Protein AF-A0A821J9Q5-F1 (afdb_monomer)

Sequence (117 aa):
MEYYYDKLQLCTQADPNMSSAMVIHYLTKGLSDLLLPHVIRRHPGTPNDFLNIAQDEERILFTLNGLSYASTNEPGHYLNEDIQMGRLVNVVKHPINVHDRSFNQQHHQTLPPPLMN

Foldseek 3Di:
DVVLVVLVVVQCVVPVPDDQVVSLVVSLVVADPVQNVQLVVVPQPGSVSSVVSSVVSVVVVVVVVVVVVVPDPDPDDPDDDDDDDDDDDDDDDDDDDDDDDDDDDDDDDDDDDDDDD

Nearest PDB structures (foldseek):
  6tn7-assembly1_B  TM=7.261E-01  e=7.774E-01  Homo sapiens
  4x3x-assembly1_A  TM=7.542E-01  e=1.147E+00  Rattus norvegicus
  7r23-assembly1_A  TM=7.575E-01  e=3.684E+00  Homo sapiens
  1m8l-assembly1_A  TM=4.279E-01  e=6.188E+00  unclassified

Structure (mmCIF, N/CA/C/O backbone):
data_AF-A0A821J9Q5-F1
#
_entry.id   AF-A0A821J9Q5-F1
#
loop_
_atom_site.group_PDB
_atom_site.id
_atom_site.type_symbol
_atom_site.label_atom_id
_atom_site.label_alt_id
_atom_site.label_comp_id
_atom_site.label_asym_id
_atom_site.label_entity_id
_atom_site.label_seq_id
_atom_site.pdbx_PDB_ins_code
_atom_site.Cartn_x
_atom_site.Cartn_y
_atom_site.Cartn_z
_atom_site.occupancy
_atom_site.B_iso_or_equiv
_atom_site.auth_seq_id
_atom_site.auth_comp_id
_atom_site.auth_asym_id
_atom_site.auth_atom_id
_atom_site.pdbx_PDB_model_num
ATOM 1 N N . MET A 1 1 ? 2.772 -4.698 11.733 1.00 66.56 1 MET A N 1
ATOM 2 C CA . MET A 1 1 ? 3.722 -4.128 10.750 1.00 66.56 1 MET A CA 1
ATOM 3 C C . MET A 1 1 ? 4.797 -5.098 10.284 1.00 66.56 1 MET A C 1
ATOM 5 O O . MET A 1 1 ? 5.009 -5.138 9.081 1.00 66.56 1 MET A O 1
ATOM 9 N N . GLU A 1 2 ? 5.417 -5.903 11.159 1.00 79.00 2 GLU A N 1
ATOM 10 C CA . GLU A 1 2 ? 6.409 -6.932 10.757 1.00 79.00 2 GLU A CA 1
ATOM 11 C C . GLU A 1 2 ? 5.964 -7.779 9.559 1.00 79.00 2 GLU A C 1
ATOM 13 O O . GLU A 1 2 ? 6.692 -7.878 8.579 1.00 79.00 2 GLU A O 1
ATOM 18 N N . TYR A 1 3 ? 4.712 -8.251 9.570 1.00 81.31 3 TYR A N 1
ATOM 19 C CA . TYR A 1 3 ? 4.140 -9.048 8.481 1.00 81.31 3 TYR A CA 1
ATOM 20 C C . TYR A 1 3 ? 4.359 -8.460 7.075 1.00 81.31 3 TYR A C 1
ATOM 22 O O . TYR A 1 3 ? 4.673 -9.191 6.139 1.00 81.31 3 TYR A O 1
ATOM 30 N N . TYR A 1 4 ? 4.198 -7.146 6.894 1.00 81.56 4 TYR A N 1
ATOM 31 C CA . TYR A 1 4 ? 4.313 -6.545 5.565 1.00 81.56 4 TYR A CA 1
ATOM 32 C C . TYR A 1 4 ? 5.768 -6.366 5.118 1.00 81.56 4 TYR A C 1
ATOM 34 O O . TYR A 1 4 ? 6.049 -6.466 3.923 1.00 81.56 4 TYR A O 1
ATOM 42 N N . TYR A 1 5 ? 6.691 -6.157 6.060 1.00 85.50 5 TYR A N 1
ATOM 43 C CA . TYR A 1 5 ? 8.124 -6.134 5.769 1.00 85.50 5 TYR A CA 1
ATOM 44 C C . TYR A 1 5 ? 8.630 -7.524 5.380 1.00 85.50 5 TYR A C 1
ATOM 46 O O . TYR A 1 5 ? 9.356 -7.644 4.392 1.00 85.50 5 TYR A O 1
ATOM 54 N N . ASP A 1 6 ? 8.150 -8.575 6.048 1.00 87.56 6 ASP A N 1
ATOM 55 C CA . ASP A 1 6 ? 8.453 -9.958 5.668 1.00 87.56 6 ASP A CA 1
ATOM 56 C C . ASP A 1 6 ? 7.946 -10.266 4.254 1.00 87.56 6 ASP A C 1
ATOM 58 O O . ASP A 1 6 ? 8.650 -10.868 3.443 1.00 87.56 6 ASP A O 1
ATOM 62 N N . LYS A 1 7 ? 6.734 -9.810 3.908 1.00 86.06 7 LYS A N 1
ATOM 63 C CA . LYS A 1 7 ? 6.184 -9.980 2.554 1.00 86.06 7 LYS A CA 1
ATOM 64 C C . LYS A 1 7 ? 6.975 -9.222 1.495 1.00 86.06 7 LYS A C 1
ATOM 66 O O . LYS A 1 7 ? 7.185 -9.769 0.415 1.00 86.06 7 LYS A O 1
ATOM 71 N N . LEU A 1 8 ? 7.444 -8.014 1.795 1.00 88.75 8 LEU A N 1
ATOM 72 C CA . LEU A 1 8 ? 8.349 -7.272 0.916 1.00 88.75 8 LEU A CA 1
ATOM 73 C C . LEU A 1 8 ? 9.656 -8.025 0.692 1.00 88.75 8 LEU A C 1
ATOM 75 O O . LEU A 1 8 ? 10.078 -8.195 -0.449 1.00 88.75 8 LEU A O 1
ATOM 79 N N . GLN A 1 9 ? 10.262 -8.523 1.767 1.00 90.31 9 GLN A N 1
ATOM 80 C CA . GLN A 1 9 ? 11.497 -9.289 1.685 1.00 90.31 9 GLN A CA 1
ATOM 81 C C . GLN A 1 9 ? 11.310 -10.573 0.869 1.00 90.31 9 GLN A C 1
ATOM 83 O O . GLN A 1 9 ? 12.150 -10.883 0.026 1.00 90.31 9 GLN A O 1
ATOM 88 N N . LEU A 1 10 ? 10.192 -11.279 1.053 1.00 90.88 10 LEU A N 1
ATOM 89 C CA . LEU A 1 10 ? 9.846 -12.456 0.255 1.00 90.88 10 LEU A CA 1
ATOM 90 C C . LEU A 1 10 ? 9.655 -12.119 -1.228 1.00 90.88 10 LEU A C 1
ATOM 92 O O . LEU A 1 10 ? 10.108 -12.886 -2.073 1.00 90.88 10 LEU A O 1
ATOM 96 N N . CYS A 1 11 ? 9.035 -10.981 -1.560 1.00 89.88 11 CYS A N 1
ATOM 97 C CA . CYS A 1 11 ? 8.909 -10.541 -2.953 1.00 89.88 11 CYS A CA 1
ATOM 98 C C . CYS A 1 11 ? 10.291 -10.316 -3.581 1.00 89.88 11 CYS A C 1
ATOM 100 O O . CYS A 1 11 ? 10.555 -10.843 -4.657 1.00 89.88 11 CYS A O 1
ATOM 102 N N . THR A 1 12 ? 11.190 -9.622 -2.875 1.00 89.31 12 THR A N 1
ATOM 103 C CA . THR A 1 12 ? 12.566 -9.365 -3.332 1.00 89.31 12 THR A CA 1
ATOM 104 C C . THR A 1 12 ? 13.394 -10.646 -3.459 1.00 89.31 12 THR A C 1
ATOM 106 O O . THR A 1 12 ? 14.222 -10.759 -4.359 1.00 89.31 12 THR A O 1
ATOM 109 N N . GLN A 1 13 ? 13.192 -11.619 -2.566 1.00 92.62 13 GLN A N 1
ATOM 110 C CA . GLN A 1 13 ? 13.876 -12.916 -2.623 1.00 92.62 13 GLN A CA 1
ATOM 111 C C . GLN A 1 13 ? 13.360 -13.802 -3.760 1.00 92.62 13 GLN A C 1
ATOM 113 O O . GLN A 1 13 ? 14.147 -14.525 -4.366 1.00 92.62 13 GLN A O 1
ATOM 118 N N . ALA A 1 14 ? 12.054 -13.766 -4.035 1.00 92.56 14 ALA A N 1
ATOM 119 C CA . ALA A 1 14 ? 11.445 -14.537 -5.112 1.00 92.56 14 ALA A CA 1
ATOM 120 C C . ALA A 1 14 ? 11.823 -13.981 -6.492 1.00 92.56 14 ALA A C 1
ATOM 122 O O . ALA A 1 14 ? 12.134 -14.752 -7.398 1.00 92.56 14 ALA A O 1
ATOM 123 N N . ASP A 1 15 ? 11.806 -12.655 -6.641 1.00 92.44 15 ASP A N 1
ATOM 124 C CA . ASP A 1 15 ? 12.240 -11.959 -7.849 1.00 92.44 15 ASP A CA 1
ATOM 125 C C . ASP A 1 15 ? 12.764 -10.549 -7.503 1.00 92.44 15 ASP A C 1
ATOM 127 O O . ASP A 1 15 ? 11.975 -9.648 -7.201 1.00 92.44 15 ASP A O 1
ATOM 131 N N . PRO A 1 16 ? 14.087 -10.314 -7.591 1.00 91.00 16 PRO A N 1
ATOM 132 C CA . PRO A 1 16 ? 14.681 -9.001 -7.339 1.00 91.00 16 PRO A CA 1
ATOM 133 C C . PRO A 1 16 ? 14.206 -7.897 -8.293 1.00 91.00 16 PRO A C 1
ATOM 135 O O . PRO A 1 16 ? 14.328 -6.719 -7.963 1.00 91.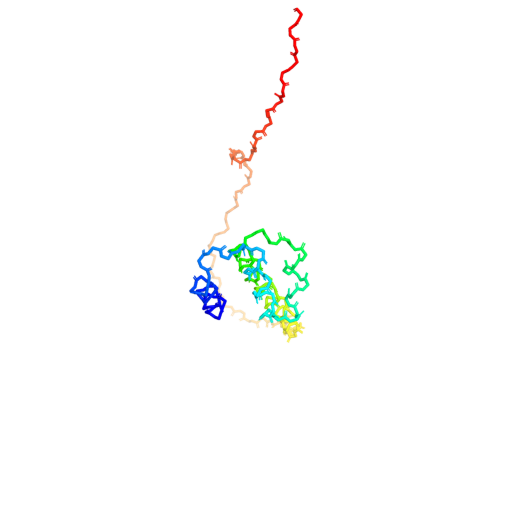00 16 PRO A O 1
ATOM 138 N N . ASN A 1 17 ? 13.686 -8.261 -9.469 1.00 92.44 17 ASN A N 1
ATOM 139 C CA . ASN A 1 17 ? 13.203 -7.325 -10.485 1.00 92.44 17 ASN A CA 1
ATOM 140 C C . ASN A 1 17 ? 11.671 -7.219 -10.501 1.00 92.44 17 ASN A C 1
ATOM 142 O O . ASN A 1 17 ? 11.098 -6.673 -11.451 1.00 92.44 17 ASN A O 1
ATOM 146 N N . MET A 1 18 ? 10.998 -7.727 -9.462 1.00 94.12 18 MET A N 1
ATOM 147 C CA . MET A 1 18 ? 9.547 -7.669 -9.365 1.00 94.12 18 MET A CA 1
ATOM 148 C C . MET A 1 18 ? 9.060 -6.218 -9.430 1.00 94.12 18 MET A C 1
ATOM 150 O O . MET A 1 18 ? 9.535 -5.338 -8.712 1.00 94.12 18 MET A O 1
ATOM 154 N N . SER A 1 19 ? 8.074 -5.961 -10.290 1.00 95.12 19 SER A N 1
ATOM 155 C CA . SER A 1 19 ? 7.541 -4.611 -10.450 1.00 95.12 19 SER A CA 1
ATOM 156 C C . SER A 1 19 ? 6.817 -4.139 -9.186 1.00 95.12 19 SER A C 1
ATOM 158 O O . SER A 1 19 ? 6.116 -4.908 -8.525 1.00 95.12 19 SER A O 1
ATOM 160 N N . SER A 1 20 ? 6.903 -2.838 -8.895 1.00 93.44 20 SER A N 1
ATOM 161 C CA . SER A 1 20 ? 6.174 -2.205 -7.787 1.00 93.44 20 SER A CA 1
ATOM 162 C C . SER A 1 20 ? 4.682 -2.539 -7.799 1.00 93.44 20 SER A C 1
ATOM 164 O O . SER A 1 20 ? 4.108 -2.827 -6.755 1.00 93.44 20 SER A O 1
ATOM 166 N N . ALA A 1 21 ? 4.061 -2.559 -8.983 1.00 93.88 21 ALA A N 1
ATOM 167 C CA . ALA A 1 21 ? 2.650 -2.899 -9.142 1.00 93.88 21 ALA A CA 1
ATOM 168 C C . ALA A 1 21 ? 2.341 -4.335 -8.688 1.00 93.88 21 ALA A C 1
ATOM 170 O O . ALA A 1 21 ? 1.318 -4.573 -8.046 1.00 93.88 21 ALA A O 1
ATOM 171 N N . MET A 1 22 ? 3.233 -5.285 -8.982 1.00 94.12 22 MET A N 1
ATOM 172 C CA . MET A 1 22 ? 3.079 -6.677 -8.564 1.00 94.12 22 MET A CA 1
ATOM 173 C C . MET A 1 22 ? 3.283 -6.838 -7.053 1.00 94.12 22 MET A C 1
ATOM 175 O O . MET A 1 22 ? 2.502 -7.520 -6.393 1.00 94.12 22 MET A O 1
ATOM 179 N N . VAL A 1 23 ? 4.276 -6.155 -6.479 1.00 94.12 23 VAL A N 1
ATOM 180 C CA . VAL A 1 23 ? 4.487 -6.149 -5.022 1.00 94.12 23 VAL A CA 1
ATOM 181 C C . VAL A 1 23 ? 3.264 -5.573 -4.306 1.00 94.12 23 VAL A C 1
ATOM 183 O O . VAL A 1 23 ? 2.739 -6.194 -3.384 1.00 94.12 23 VAL A O 1
ATOM 186 N N . ILE A 1 24 ? 2.753 -4.426 -4.767 1.00 94.25 24 ILE A N 1
ATOM 187 C CA . ILE A 1 24 ? 1.528 -3.817 -4.231 1.00 94.25 24 ILE A CA 1
ATOM 188 C C . ILE A 1 24 ? 0.352 -4.793 -4.350 1.00 94.25 24 ILE A C 1
ATOM 190 O O . ILE A 1 24 ? -0.395 -4.958 -3.387 1.00 94.25 24 ILE A O 1
ATOM 194 N N . HIS A 1 25 ? 0.211 -5.501 -5.476 1.00 92.94 25 HIS A N 1
ATOM 195 C CA . HIS A 1 25 ? -0.821 -6.527 -5.630 1.00 92.94 25 HIS A CA 1
ATOM 196 C C . HIS A 1 25 ? -0.741 -7.591 -4.526 1.00 92.94 25 HIS A C 1
ATOM 198 O O . HIS A 1 25 ? -1.748 -7.873 -3.877 1.00 92.94 25 HIS A O 1
ATOM 204 N N . TYR A 1 26 ? 0.439 -8.138 -4.233 1.00 91.88 26 TYR A N 1
ATOM 205 C CA . TYR A 1 26 ? 0.583 -9.114 -3.148 1.00 91.88 26 TYR A CA 1
ATOM 206 C C . TYR A 1 26 ? 0.309 -8.524 -1.764 1.00 91.88 26 TYR A C 1
ATOM 208 O O . TYR A 1 26 ? -0.353 -9.168 -0.948 1.00 91.88 26 TYR A O 1
ATOM 216 N N . LEU A 1 27 ? 0.755 -7.294 -1.506 1.00 92.06 27 LEU A N 1
ATOM 217 C CA . LEU A 1 27 ? 0.488 -6.615 -0.238 1.00 92.06 27 LEU A CA 1
ATOM 218 C C . LEU A 1 27 ? -1.017 -6.385 -0.028 1.00 92.06 27 LEU A C 1
ATOM 220 O O . LEU A 1 27 ? -1.516 -6.615 1.073 1.00 92.06 27 LEU A O 1
ATOM 224 N N . THR A 1 28 ? -1.766 -6.036 -1.083 1.00 91.88 28 THR A N 1
ATOM 225 C CA . THR A 1 28 ? -3.229 -5.859 -0.994 1.00 91.88 28 THR A CA 1
ATOM 226 C C . THR A 1 28 ? -3.967 -7.136 -0.606 1.00 91.88 28 THR A C 1
ATOM 228 O O . THR A 1 28 ? -4.971 -7.055 0.093 1.00 91.88 28 THR A O 1
ATOM 231 N N . LYS A 1 29 ? -3.465 -8.320 -0.989 1.00 90.31 29 LYS A N 1
ATOM 232 C CA . LYS A 1 29 ? -4.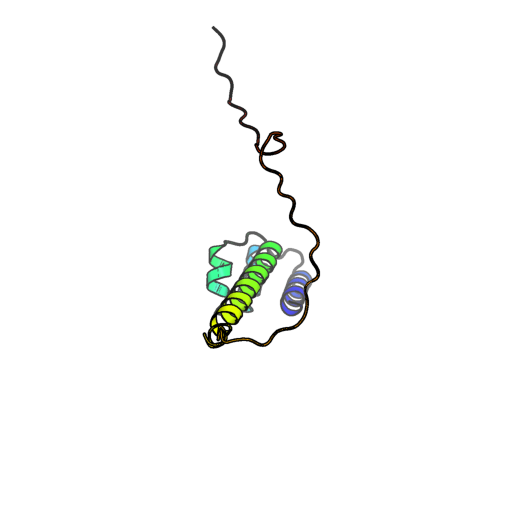069 -9.611 -0.610 1.00 90.31 29 LYS A CA 1
ATOM 233 C C . LYS A 1 29 ? -3.958 -9.916 0.882 1.00 90.31 29 LYS A C 1
ATOM 235 O O . LYS A 1 29 ? -4.735 -10.717 1.386 1.00 90.31 29 LYS A O 1
ATOM 240 N N . GLY A 1 30 ? -2.977 -9.327 1.562 1.00 87.06 30 GLY A N 1
ATOM 241 C CA . GLY A 1 30 ? -2.775 -9.488 3.001 1.00 87.06 30 GLY A CA 1
ATOM 242 C C . GLY A 1 30 ? -3.400 -8.380 3.847 1.00 87.06 30 GLY A C 1
ATOM 243 O O . GLY A 1 30 ? -3.272 -8.433 5.067 1.00 87.06 30 GLY A O 1
ATOM 244 N N . LEU A 1 31 ? -4.019 -7.375 3.224 1.00 89.44 31 LEU A N 1
ATOM 245 C CA . LEU A 1 31 ? -4.595 -6.232 3.920 1.00 89.44 31 LEU A CA 1
ATOM 246 C C . LEU A 1 31 ? -5.990 -6.570 4.458 1.00 89.44 31 LEU A C 1
ATOM 248 O O . LEU A 1 31 ? -6.759 -7.267 3.806 1.00 89.44 31 LEU A O 1
ATOM 252 N N . SER A 1 32 ? -6.321 -6.053 5.644 1.00 90.00 32 SER A N 1
ATOM 253 C CA . SER A 1 32 ? -7.664 -6.181 6.222 1.00 90.00 32 SER A CA 1
ATOM 254 C C . SER A 1 32 ? -8.723 -5.583 5.293 1.00 90.00 32 SER A C 1
ATOM 256 O O . SER A 1 32 ? -8.532 -4.478 4.777 1.00 90.00 32 SER A O 1
ATOM 258 N N . ASP A 1 33 ? -9.866 -6.258 5.157 1.00 90.88 33 ASP A N 1
ATOM 259 C CA . ASP A 1 33 ? -11.004 -5.797 4.347 1.00 90.88 33 ASP A CA 1
ATOM 260 C C . ASP A 1 33 ? -11.509 -4.412 4.775 1.00 90.88 33 ASP A C 1
ATOM 262 O O . ASP A 1 33 ? -12.004 -3.643 3.952 1.00 90.88 33 ASP A O 1
ATOM 266 N N . LEU A 1 34 ? -11.335 -4.064 6.055 1.00 89.94 34 LEU A N 1
ATOM 267 C CA . LEU A 1 34 ? -11.687 -2.746 6.584 1.00 89.94 34 LEU A CA 1
ATOM 268 C C . LEU A 1 34 ? -10.737 -1.648 6.101 1.00 89.94 34 LEU A C 1
ATOM 270 O O . LEU A 1 34 ? -11.169 -0.518 5.927 1.00 89.94 34 LEU A O 1
ATOM 274 N N . LEU A 1 35 ? -9.455 -1.958 5.886 1.00 91.12 35 LEU A N 1
ATOM 275 C CA . LEU A 1 35 ? -8.429 -0.991 5.477 1.00 91.12 35 LEU A CA 1
ATOM 276 C C . LEU A 1 35 ? -8.313 -0.879 3.956 1.00 91.12 35 LEU A C 1
ATOM 278 O O . LEU A 1 35 ? -8.048 0.204 3.430 1.00 91.12 35 LEU A O 1
ATOM 282 N N . LEU A 1 36 ? -8.530 -1.987 3.247 1.00 92.88 36 LEU A N 1
ATOM 283 C CA . LEU A 1 36 ? -8.382 -2.097 1.800 1.00 92.88 36 LEU A CA 1
ATOM 284 C C . LEU A 1 36 ? -9.026 -0.949 0.999 1.00 92.88 36 LEU A C 1
ATOM 286 O O . LEU A 1 36 ? -8.311 -0.335 0.200 1.00 92.88 36 LEU A O 1
ATOM 290 N N . PRO A 1 37 ? -10.312 -0.592 1.193 1.00 93.69 37 PRO A N 1
ATOM 291 C CA . PRO A 1 37 ? -10.928 0.477 0.409 1.00 93.69 37 PRO A CA 1
ATOM 292 C C . PRO A 1 37 ? -10.265 1.840 0.646 1.00 93.69 37 PRO A C 1
ATOM 294 O O . PRO A 1 37 ? -10.158 2.642 -0.283 1.00 93.69 37 PRO A O 1
ATOM 297 N N . HIS A 1 38 ? -9.779 2.102 1.860 1.00 93.69 38 HIS A N 1
ATOM 298 C CA . HIS A 1 38 ? -9.137 3.371 2.201 1.00 93.69 38 HIS A CA 1
ATOM 299 C C . HIS A 1 38 ? -7.738 3.485 1.598 1.00 93.69 38 HIS A C 1
ATOM 301 O O . HIS A 1 38 ? -7.400 4.522 1.020 1.00 93.69 38 HIS A O 1
ATOM 307 N N . VAL A 1 39 ? -6.965 2.398 1.653 1.00 92.94 39 VAL A N 1
ATOM 308 C CA . VAL A 1 39 ? -5.610 2.349 1.093 1.00 92.94 39 VAL A CA 1
ATOM 309 C C . VAL A 1 39 ? -5.640 2.451 -0.434 1.00 92.94 39 VAL A C 1
ATOM 311 O O . VAL A 1 39 ? -4.918 3.267 -1.007 1.00 92.94 39 VAL A O 1
ATOM 314 N N . ILE A 1 40 ? -6.514 1.694 -1.109 1.00 92.81 40 ILE A N 1
ATOM 315 C CA . ILE A 1 40 ? -6.614 1.707 -2.580 1.00 92.81 40 ILE A CA 1
ATOM 316 C C . ILE A 1 40 ? -7.056 3.073 -3.110 1.00 92.81 40 ILE A C 1
ATOM 318 O O . ILE A 1 40 ? -6.515 3.544 -4.111 1.00 92.81 40 ILE A O 1
ATOM 322 N N . ARG A 1 41 ? -7.989 3.744 -2.423 1.00 95.06 41 ARG A N 1
ATOM 323 C CA . ARG A 1 41 ? -8.478 5.078 -2.810 1.00 95.06 41 ARG A CA 1
ATOM 324 C C . ARG A 1 41 ? -7.368 6.133 -2.850 1.00 95.06 41 ARG A C 1
ATOM 326 O O . ARG A 1 41 ? -7.489 7.117 -3.572 1.00 95.06 41 ARG A O 1
ATOM 333 N N . ARG A 1 42 ? -6.295 5.948 -2.078 1.00 93.94 42 ARG A N 1
ATOM 334 C CA . ARG A 1 42 ? -5.146 6.865 -2.048 1.00 93.94 42 ARG A CA 1
ATOM 335 C C . ARG A 1 42 ? -4.093 6.556 -3.117 1.00 93.94 42 ARG A C 1
ATOM 337 O O . ARG A 1 42 ? -3.107 7.277 -3.187 1.00 93.94 42 ARG A O 1
ATOM 344 N N . HIS A 1 43 ? -4.325 5.544 -3.958 1.00 92.94 43 HIS A N 1
ATOM 345 C CA . HIS A 1 43 ? -3.510 5.199 -5.127 1.00 92.94 43 HIS A CA 1
ATOM 346 C C . HIS A 1 43 ? -1.993 5.149 -4.844 1.00 92.94 43 HIS A C 1
ATOM 348 O O . HIS A 1 43 ? -1.238 5.946 -5.403 1.00 92.94 43 HIS A O 1
ATOM 354 N N . PRO A 1 44 ? -1.521 4.219 -3.990 1.00 93.12 44 PRO A N 1
ATOM 355 C CA . PRO A 1 44 ? -0.094 4.076 -3.714 1.00 93.12 44 PRO A CA 1
ATOM 356 C C . PRO A 1 44 ? 0.693 3.759 -4.993 1.00 93.12 44 PRO A C 1
ATOM 358 O O . PRO A 1 44 ? 0.362 2.813 -5.709 1.00 93.12 44 PRO A O 1
ATOM 361 N N . GLY A 1 45 ? 1.739 4.545 -5.270 1.00 93.19 45 GLY A N 1
ATOM 362 C CA . GLY A 1 45 ? 2.599 4.376 -6.449 1.00 93.19 45 GLY A CA 1
ATOM 363 C C . GLY A 1 45 ? 3.769 3.419 -6.217 1.00 93.19 45 GLY A C 1
ATOM 364 O O . GLY A 1 45 ? 4.222 2.745 -7.145 1.00 93.19 45 GLY A O 1
ATOM 365 N N . THR A 1 46 ? 4.244 3.324 -4.975 1.00 94.75 46 THR A N 1
ATOM 366 C CA . THR A 1 46 ? 5.325 2.419 -4.576 1.00 94.75 46 THR A CA 1
ATOM 367 C C . THR A 1 46 ? 4.897 1.501 -3.428 1.00 94.75 46 THR A C 1
ATOM 369 O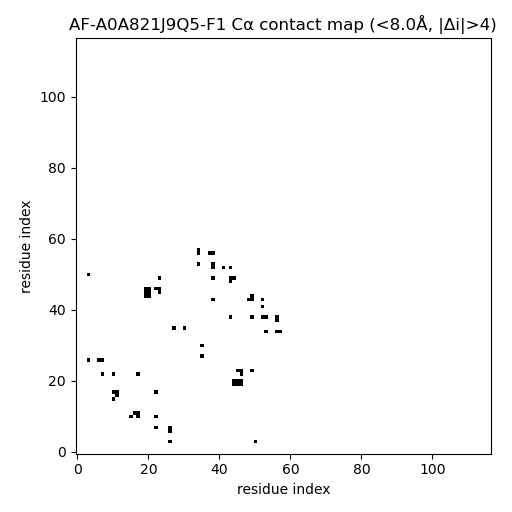 O . THR A 1 46 ? 3.951 1.813 -2.698 1.00 94.75 46 THR A O 1
ATOM 372 N N . PRO A 1 47 ? 5.595 0.371 -3.208 1.00 93.38 47 PRO A N 1
ATOM 373 C CA . PRO A 1 47 ? 5.319 -0.482 -2.057 1.00 93.38 47 PRO A CA 1
ATOM 374 C C . PRO A 1 47 ? 5.502 0.249 -0.722 1.00 93.38 47 PRO A C 1
ATOM 376 O O . PRO A 1 47 ? 4.767 -0.011 0.222 1.00 93.38 47 PRO A O 1
ATOM 379 N N . ASN A 1 48 ? 6.438 1.200 -0.645 1.00 92.62 48 ASN A N 1
ATOM 380 C CA . ASN A 1 48 ? 6.643 1.993 0.563 1.00 92.62 48 ASN A CA 1
ATOM 381 C C . ASN A 1 48 ? 5.478 2.965 0.811 1.00 92.62 48 ASN A C 1
ATOM 383 O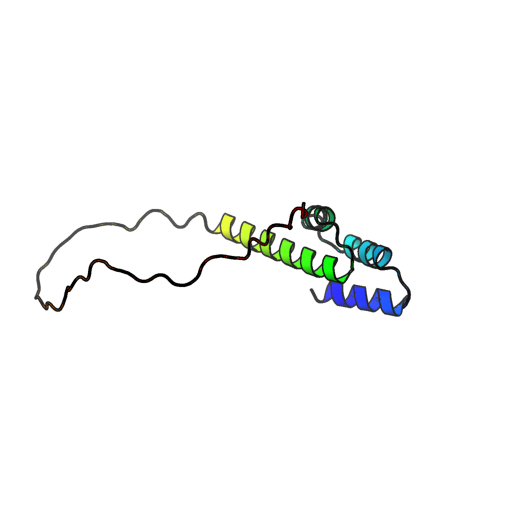 O . ASN A 1 48 ? 5.020 3.095 1.944 1.00 92.62 48 ASN A O 1
ATOM 387 N N . ASP A 1 49 ? 4.943 3.587 -0.246 1.00 94.56 49 ASP A N 1
ATOM 388 C CA . ASP A 1 49 ? 3.735 4.417 -0.135 1.00 94.56 49 ASP A CA 1
ATOM 389 C C . ASP A 1 49 ? 2.551 3.593 0.363 1.00 94.56 49 ASP A C 1
ATOM 391 O O . ASP A 1 49 ? 1.811 4.044 1.235 1.00 94.56 49 ASP A O 1
ATOM 395 N N . PHE A 1 50 ? 2.400 2.368 -0.152 1.00 94.69 50 PHE A N 1
ATOM 396 C CA . PHE A 1 50 ? 1.368 1.441 0.302 1.00 94.69 50 PHE A CA 1
ATOM 397 C C . PHE A 1 50 ? 1.460 1.197 1.813 1.00 94.69 50 PHE A C 1
ATOM 399 O O . PHE A 1 50 ? 0.446 1.299 2.502 1.00 94.69 50 PHE A O 1
ATOM 406 N N . LEU A 1 51 ? 2.659 0.922 2.339 1.00 93.12 51 LEU A N 1
ATOM 407 C CA . LEU A 1 51 ? 2.856 0.698 3.775 1.00 93.12 51 LEU A CA 1
ATOM 408 C C . LEU A 1 51 ? 2.531 1.932 4.612 1.00 93.12 51 LEU A C 1
ATOM 410 O O . LEU A 1 51 ? 1.824 1.816 5.612 1.00 93.12 51 LEU A O 1
ATOM 414 N N . ASN A 1 52 ? 3.025 3.101 4.201 1.00 93.62 52 ASN A N 1
ATOM 415 C CA . ASN A 1 52 ? 2.794 4.350 4.924 1.00 93.62 52 ASN A CA 1
ATOM 416 C C . ASN A 1 52 ? 1.300 4.679 4.977 1.00 93.62 52 ASN A C 1
ATOM 418 O O . ASN A 1 52 ? 0.765 4.996 6.037 1.00 93.62 52 ASN A O 1
ATOM 422 N N . ILE A 1 53 ? 0.606 4.531 3.846 1.00 94.69 53 ILE A N 1
ATOM 423 C CA . ILE A 1 53 ? -0.838 4.749 3.776 1.00 94.69 53 ILE A CA 1
ATOM 424 C C . ILE A 1 53 ? -1.576 3.734 4.652 1.00 94.69 53 ILE A C 1
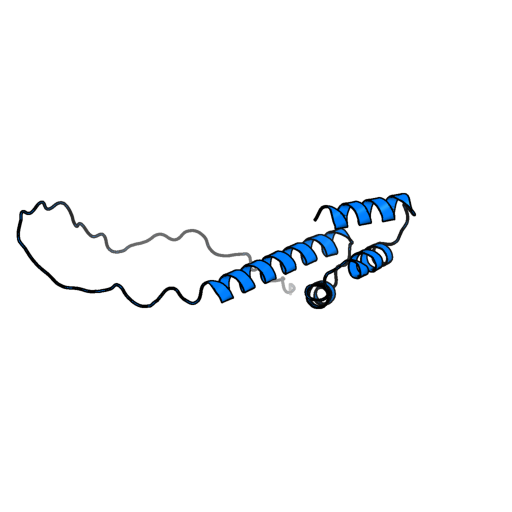ATOM 426 O O . ILE A 1 53 ? -2.432 4.130 5.437 1.00 94.69 53 ILE A O 1
ATOM 430 N N . ALA A 1 54 ? -1.245 2.444 4.564 1.00 92.38 54 ALA A N 1
ATOM 431 C CA . ALA A 1 54 ? -1.875 1.419 5.393 1.00 92.38 54 ALA A CA 1
ATOM 432 C C . ALA A 1 54 ? -1.690 1.696 6.894 1.00 92.38 54 ALA A C 1
ATOM 434 O O . ALA A 1 54 ? -2.635 1.529 7.663 1.00 92.38 54 ALA A O 1
AT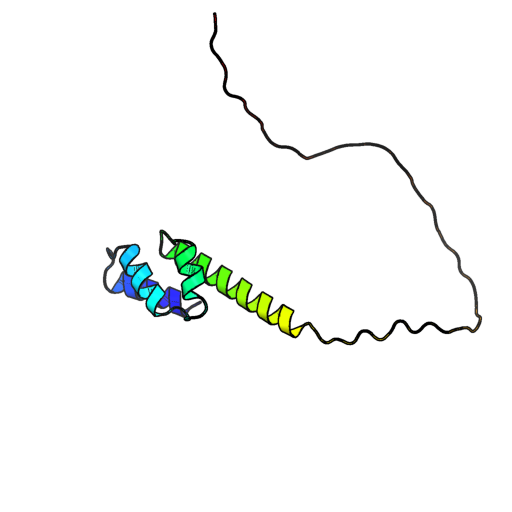OM 435 N N . GLN A 1 55 ? -0.510 2.179 7.297 1.00 92.50 55 GLN A N 1
ATOM 436 C CA . GLN A 1 55 ? -0.238 2.579 8.676 1.00 92.50 55 GLN A CA 1
ATOM 437 C C . GLN A 1 55 ? -1.094 3.759 9.129 1.00 92.50 55 GLN A C 1
ATOM 439 O O . GLN A 1 55 ? -1.613 3.762 10.246 1.00 92.50 55 GLN A O 1
ATOM 444 N N . ASP A 1 56 ? -1.206 4.778 8.282 1.00 92.81 56 ASP A N 1
ATOM 445 C CA . ASP A 1 56 ? -1.992 5.967 8.583 1.00 92.81 56 ASP A CA 1
ATOM 446 C C . ASP A 1 56 ? -3.473 5.614 8.734 1.00 92.81 56 ASP A C 1
ATOM 448 O O . ASP A 1 56 ? -4.099 6.015 9.715 1.00 92.81 56 ASP A O 1
ATOM 452 N N . GLU A 1 57 ? -4.022 4.811 7.820 1.00 92.69 57 GLU A N 1
ATOM 453 C CA . GLU A 1 57 ? -5.415 4.362 7.901 1.00 92.69 57 GLU A CA 1
ATOM 454 C C . GLU A 1 57 ? -5.657 3.494 9.150 1.00 92.69 57 GLU A C 1
ATOM 456 O O . GLU A 1 57 ? -6.664 3.668 9.836 1.00 92.69 57 GLU A O 1
ATOM 461 N N . GLU A 1 58 ? -4.714 2.618 9.518 1.00 90.50 58 GLU A N 1
ATOM 462 C CA . GLU A 1 58 ? -4.793 1.825 10.753 1.00 90.50 58 GLU A CA 1
ATOM 463 C C . GLU A 1 58 ? -4.833 2.719 12.002 1.00 90.50 58 GLU A C 1
ATOM 465 O O . GLU A 1 58 ? -5.674 2.521 12.883 1.00 90.50 58 GLU A O 1
ATOM 470 N N . ARG A 1 59 ? -3.987 3.756 12.061 1.00 90.12 59 ARG A N 1
ATOM 471 C CA . ARG A 1 59 ? -3.990 4.736 13.163 1.00 90.12 59 ARG A CA 1
ATOM 472 C C . ARG A 1 59 ? -5.284 5.538 13.225 1.00 90.12 59 ARG A C 1
ATOM 474 O O . ARG A 1 59 ? -5.787 5.789 14.323 1.00 90.12 59 ARG A O 1
ATOM 481 N N . ILE A 1 60 ? -5.819 5.943 12.074 1.00 89.50 60 ILE A N 1
ATOM 482 C CA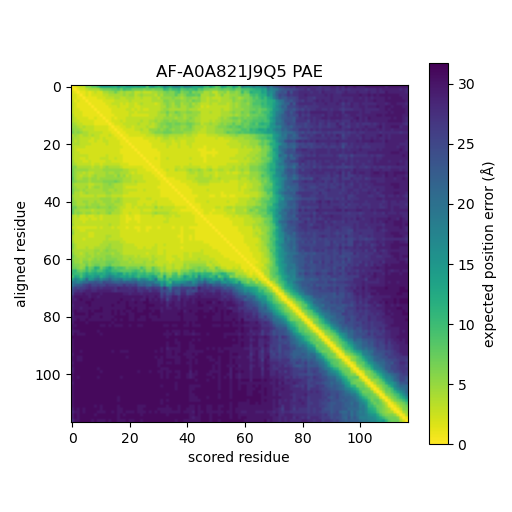 . ILE A 1 60 ? -7.088 6.673 11.992 1.00 89.50 60 ILE A CA 1
ATOM 483 C C . ILE A 1 60 ? -8.223 5.794 12.517 1.00 89.50 60 ILE A C 1
ATOM 485 O O . ILE A 1 60 ? -8.943 6.222 13.419 1.00 89.50 60 ILE A O 1
ATOM 489 N N . LEU A 1 61 ? -8.350 4.557 12.026 1.00 87.31 61 LEU A N 1
ATOM 490 C CA . LEU A 1 61 ? -9.384 3.625 12.484 1.00 87.31 61 LEU A CA 1
ATOM 491 C C . LEU A 1 61 ? -9.259 3.326 13.980 1.00 87.31 61 LEU A C 1
ATOM 493 O O . LEU A 1 61 ? -10.259 3.365 14.697 1.00 87.31 61 LEU A O 1
ATOM 497 N N . PHE A 1 62 ? -8.041 3.081 14.469 1.00 87.69 62 PHE A N 1
ATOM 498 C CA . PHE A 1 62 ? -7.793 2.866 15.893 1.00 87.69 62 PHE A CA 1
ATOM 499 C C . PHE A 1 62 ? -8.255 4.063 16.738 1.00 87.69 62 PHE A C 1
ATOM 501 O O . PHE A 1 62 ? -8.969 3.890 17.727 1.00 87.69 62 PHE A O 1
ATOM 508 N N . THR A 1 63 ? -7.902 5.281 16.320 1.00 86.38 63 THR A N 1
ATOM 509 C CA . THR A 1 63 ? -8.263 6.515 17.033 1.00 86.38 63 THR A CA 1
ATOM 510 C C . THR A 1 63 ? -9.771 6.754 17.016 1.00 86.38 63 THR A C 1
ATOM 512 O O . THR A 1 63 ? -10.355 7.041 18.058 1.00 86.38 63 THR A O 1
ATOM 515 N N . LEU A 1 64 ? -10.422 6.601 15.860 1.00 84.50 64 LEU A N 1
ATOM 516 C CA . LEU A 1 64 ? -11.871 6.782 15.724 1.00 84.50 64 LEU A CA 1
ATOM 517 C C . LEU A 1 64 ? -12.649 5.785 16.584 1.00 84.50 64 LEU A C 1
ATOM 519 O O . LEU A 1 64 ? -13.595 6.175 17.269 1.00 84.50 64 LEU A O 1
ATOM 523 N N . ASN A 1 65 ? -12.210 4.526 16.610 1.00 82.00 65 ASN A N 1
ATOM 524 C CA . ASN A 1 65 ? -12.792 3.524 17.492 1.00 82.00 65 ASN A CA 1
ATOM 525 C C . ASN A 1 65 ? -12.618 3.940 18.958 1.00 82.00 65 ASN A C 1
ATOM 527 O O . ASN A 1 65 ? -13.604 3.971 19.691 1.00 82.00 65 ASN A O 1
ATOM 531 N N . GLY A 1 66 ? -11.416 4.361 19.366 1.00 76.69 66 GLY A N 1
ATOM 532 C CA . GLY A 1 66 ? -11.150 4.875 20.715 1.00 76.69 66 GLY A CA 1
ATOM 533 C C . GLY A 1 66 ? -12.040 6.057 21.118 1.00 76.69 66 GLY A C 1
ATOM 534 O O . GLY A 1 66 ? -12.533 6.097 22.243 1.00 76.69 66 GLY A O 1
ATOM 535 N N . LEU A 1 67 ? -12.314 6.983 20.195 1.00 76.06 67 LEU A N 1
ATOM 536 C CA . LEU A 1 67 ? -13.221 8.114 20.424 1.00 76.06 67 LEU A CA 1
ATOM 537 C C . LEU A 1 67 ? -14.692 7.691 20.516 1.00 76.06 67 LEU A C 1
ATOM 539 O O . LEU A 1 67 ? -15.434 8.274 21.302 1.00 76.06 67 LEU A O 1
ATOM 543 N N . SER A 1 68 ? -15.113 6.668 19.766 1.00 71.88 68 SER A N 1
ATOM 544 C CA . SER A 1 68 ? -16.479 6.140 19.875 1.00 71.88 68 SER A CA 1
ATOM 545 C C . SER A 1 68 ? -16.755 5.495 21.239 1.00 71.88 68 SER A C 1
ATOM 547 O O . SER A 1 68 ? -17.865 5.607 21.749 1.00 71.88 68 SER A O 1
ATOM 549 N N . TYR A 1 69 ? -15.736 4.893 21.868 1.00 57.78 69 TYR A N 1
ATOM 550 C CA . TYR A 1 69 ? -15.846 4.292 23.203 1.00 57.78 69 TYR A CA 1
ATOM 551 C C . TYR A 1 69 ? -15.611 5.292 24.344 1.00 57.78 69 TYR A C 1
ATOM 553 O O . TYR A 1 69 ? -15.991 5.020 25.478 1.00 57.78 69 TYR A O 1
ATOM 561 N N . ALA A 1 70 ? -15.033 6.467 24.070 1.00 57.22 70 ALA A N 1
ATOM 562 C CA . ALA A 1 70 ? -14.853 7.530 25.064 1.00 57.22 70 ALA A CA 1
ATOM 563 C C . ALA A 1 70 ? -16.163 8.272 25.416 1.00 57.22 70 ALA A C 1
ATOM 565 O O . ALA A 1 70 ? -16.152 9.215 26.208 1.00 57.22 70 ALA A O 1
ATOM 566 N N . SER A 1 71 ? -17.301 7.855 24.852 1.00 53.47 71 SER A N 1
ATOM 567 C CA . SER A 1 71 ? -18.615 8.446 25.097 1.00 53.47 71 SER A CA 1
ATOM 568 C C . SER A 1 71 ? -19.448 7.585 26.052 1.00 53.47 71 SER A C 1
ATOM 570 O O . SER A 1 71 ? -20.356 6.899 25.614 1.00 53.47 71 SER A O 1
ATOM 572 N N . THR A 1 72 ? -19.107 7.618 27.345 1.00 50.75 72 THR A N 1
ATOM 573 C CA . THR A 1 72 ? -20.018 7.546 28.515 1.00 50.75 72 THR A CA 1
ATOM 574 C C . THR A 1 72 ? -19.193 7.718 29.801 1.00 50.75 72 THR A C 1
ATOM 576 O O . THR A 1 72 ? -19.076 6.798 30.602 1.00 50.75 72 THR A O 1
ATOM 579 N N . ASN A 1 73 ? -18.595 8.890 30.017 1.00 45.34 73 ASN A N 1
ATOM 580 C CA . ASN A 1 73 ? -18.336 9.350 31.383 1.00 45.34 73 ASN A CA 1
ATOM 581 C C . ASN A 1 73 ? -19.345 10.470 31.650 1.00 45.34 73 ASN A C 1
ATOM 583 O O . ASN A 1 73 ? -19.135 11.614 31.260 1.00 45.34 73 ASN A O 1
ATOM 587 N N . GLU A 1 74 ? -20.495 10.045 32.175 1.00 47.56 74 GLU A N 1
ATOM 588 C CA . GLU A 1 74 ? -21.496 10.769 32.971 1.00 47.56 74 GLU A CA 1
ATOM 589 C C . GLU A 1 74 ? -21.335 12.310 33.075 1.00 47.56 74 GLU A C 1
ATOM 591 O O . GLU A 1 74 ? -20.349 12.798 33.638 1.00 47.56 74 GLU A O 1
ATOM 596 N N . PRO A 1 75 ? -22.331 13.114 32.651 1.00 50.59 75 PRO A N 1
ATOM 597 C CA . PRO A 1 75 ? -22.403 14.528 32.998 1.00 50.59 75 PRO A CA 1
ATOM 598 C C . PRO A 1 7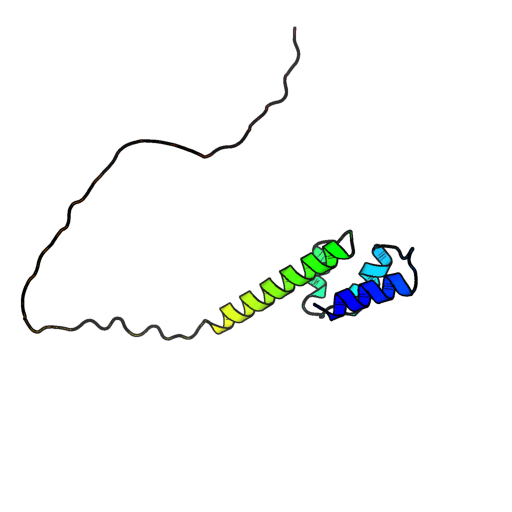5 ? -22.891 14.665 34.446 1.00 50.59 75 PRO A C 1
ATOM 600 O O . PRO A 1 75 ? -24.078 14.845 34.703 1.00 50.59 75 PRO A O 1
ATOM 603 N N . GLY A 1 76 ? -21.989 14.573 35.418 1.00 44.84 76 GLY A N 1
ATOM 604 C CA . GLY A 1 76 ? -22.395 14.702 36.813 1.00 44.84 76 GLY A CA 1
ATOM 605 C C . GLY A 1 76 ? -21.225 14.803 37.767 1.00 44.84 76 GLY A C 1
ATOM 606 O O . GLY A 1 76 ? -20.820 13.791 38.303 1.00 44.84 76 GLY A O 1
ATOM 607 N N . HIS A 1 77 ? -20.688 16.012 37.962 1.00 41.72 77 HIS A N 1
ATOM 608 C CA . HIS A 1 77 ? -20.119 16.495 39.234 1.00 41.72 77 HIS A CA 1
ATOM 609 C C . HIS A 1 77 ? -19.674 17.966 39.094 1.00 41.72 77 HIS A C 1
ATOM 611 O O . HIS A 1 77 ? -18.524 18.327 39.311 1.00 41.72 77 HIS A O 1
ATOM 617 N N . TYR A 1 78 ? -20.615 18.847 38.752 1.00 44.12 78 TYR A N 1
ATOM 618 C CA . TYR A 1 78 ? -20.567 20.233 39.226 1.00 44.12 78 TYR A CA 1
ATOM 619 C C . TYR A 1 78 ? -21.721 20.405 40.212 1.00 44.12 78 TYR A C 1
ATOM 621 O O . TYR A 1 78 ? -22.744 21.000 39.889 1.00 44.12 78 TYR A O 1
ATOM 629 N N . LEU A 1 79 ? -21.581 19.813 41.402 1.00 40.06 79 LEU A N 1
ATOM 630 C CA . LEU A 1 79 ? -22.404 20.197 42.541 1.00 40.06 79 LEU A CA 1
ATOM 631 C C . LEU A 1 79 ? -21.618 21.198 43.378 1.00 40.06 79 LEU A C 1
ATOM 633 O O . LEU A 1 79 ? -20.615 20.890 44.016 1.00 40.06 79 LEU A O 1
ATOM 637 N N . ASN A 1 80 ? -22.101 22.424 43.234 1.00 45.41 80 ASN A N 1
ATOM 638 C CA . ASN A 1 80 ? -22.025 23.522 44.170 1.00 45.41 80 ASN A CA 1
ATOM 639 C C . ASN A 1 80 ? -22.639 23.119 45.532 1.00 45.41 80 ASN A C 1
ATOM 641 O O . ASN A 1 80 ? -23.363 22.128 45.593 1.00 45.41 80 ASN A O 1
ATOM 645 N N . GLU A 1 81 ? -22.409 23.968 46.537 1.00 40.53 81 GLU A N 1
ATOM 646 C CA . GLU A 1 81 ? -22.838 23.934 47.952 1.00 40.53 81 GLU A CA 1
ATOM 647 C C . GLU A 1 81 ? -21.782 23.411 48.945 1.00 40.53 81 GLU A C 1
ATOM 649 O O . GLU A 1 81 ? -21.263 22.311 48.813 1.00 40.53 81 GLU A O 1
ATOM 654 N N . ASP A 1 82 ? -21.476 24.063 50.063 1.00 41.25 82 ASP A N 1
ATOM 655 C CA . ASP A 1 82 ? -21.381 25.475 50.439 1.00 41.25 82 ASP A CA 1
ATOM 656 C C . ASP A 1 82 ? -20.768 25.480 51.863 1.00 41.25 82 ASP A C 1
ATOM 658 O O . ASP A 1 82 ? -21.129 24.656 52.698 1.00 41.25 82 ASP A O 1
ATOM 662 N N . ILE A 1 83 ? -19.878 26.442 52.138 1.00 42.78 83 ILE A N 1
ATOM 663 C CA . ILE A 1 83 ? -19.656 27.111 53.443 1.00 42.78 83 ILE A CA 1
ATOM 664 C C . ILE A 1 83 ? -19.107 26.289 54.641 1.00 42.78 83 ILE A C 1
ATOM 666 O O . ILE A 1 83 ? -19.790 25.462 55.227 1.00 42.78 83 ILE A O 1
ATOM 670 N N . GLN A 1 84 ? -17.918 26.683 55.137 1.00 33.88 84 GLN A N 1
ATOM 671 C CA . GLN A 1 84 ? -17.710 27.249 56.495 1.00 33.88 84 GLN A CA 1
ATOM 672 C C . GLN A 1 84 ? -16.253 27.748 56.673 1.00 33.88 84 GLN A C 1
ATOM 674 O O . GLN A 1 84 ? -15.323 26.984 56.904 1.00 33.88 84 GLN A O 1
ATOM 679 N N . MET A 1 85 ? -16.101 29.072 56.547 1.00 43.53 85 MET A N 1
ATOM 680 C CA . MET A 1 85 ? -15.257 29.980 57.345 1.00 43.53 85 MET A CA 1
ATOM 681 C C . MET A 1 85 ? -13.853 29.533 57.796 1.00 43.53 85 MET A C 1
ATOM 683 O O . MET A 1 85 ? -13.696 28.819 58.782 1.00 43.53 85 MET A O 1
ATOM 687 N N . GLY A 1 86 ? -12.813 30.158 57.226 1.00 36.81 86 GLY A N 1
ATOM 688 C CA . GLY A 1 86 ? -11.518 30.204 57.909 1.00 36.81 86 GLY A CA 1
ATOM 689 C C . GLY A 1 86 ? -10.318 30.708 57.113 1.00 36.81 86 GLY A C 1
ATOM 690 O O . GLY A 1 86 ? -9.460 29.918 56.752 1.00 36.81 86 GLY A O 1
ATOM 691 N N . ARG A 1 87 ? -10.183 32.039 57.026 1.00 35.91 87 ARG A N 1
ATOM 692 C CA . ARG A 1 87 ? -8.898 32.773 56.960 1.00 35.91 87 ARG A CA 1
ATOM 693 C C . ARG A 1 87 ? -8.233 32.969 55.582 1.00 35.91 87 ARG A C 1
ATOM 695 O O . ARG A 1 87 ? -7.517 32.132 55.053 1.00 35.91 87 ARG A O 1
ATOM 702 N N . LEU A 1 88 ? -8.417 34.202 55.102 1.00 43.06 88 LEU A N 1
ATOM 703 C CA . LEU A 1 88 ? -7.577 34.980 54.188 1.00 43.06 88 LEU A CA 1
ATOM 704 C C . LEU A 1 88 ? -6.082 34.614 54.181 1.00 43.06 88 LEU A C 1
ATOM 706 O O . LEU A 1 88 ? -5.414 34.750 55.206 1.00 43.06 88 LEU A O 1
ATOM 710 N N . VAL A 1 89 ? -5.535 34.424 52.977 1.00 41.03 89 VAL A N 1
ATOM 711 C CA . VAL A 1 89 ? -4.328 35.155 52.561 1.00 41.03 89 VAL A CA 1
ATOM 712 C C . VAL A 1 89 ? -4.412 35.509 51.073 1.00 41.03 89 VAL A C 1
ATOM 714 O O . VAL A 1 89 ? -4.424 34.649 50.200 1.00 41.03 89 VAL A O 1
ATOM 717 N N . ASN A 1 90 ? -4.510 36.816 50.822 1.00 38.97 90 ASN A N 1
ATOM 718 C CA . ASN A 1 90 ? -4.245 37.472 49.543 1.00 38.97 90 ASN A CA 1
ATOM 719 C C . ASN A 1 90 ? -2.812 37.191 49.072 1.00 38.97 90 ASN A C 1
ATOM 721 O O . ASN A 1 90 ? -1.929 37.094 49.920 1.00 38.97 90 ASN A O 1
ATOM 725 N N . VAL A 1 91 ? -2.606 37.201 47.746 1.00 39.41 91 VAL A N 1
ATOM 726 C CA . VAL A 1 91 ? -1.491 37.810 46.969 1.00 39.41 91 VAL A CA 1
ATOM 727 C C . VAL A 1 91 ? -1.464 37.103 45.600 1.00 39.41 91 VAL A C 1
ATOM 729 O O . VAL A 1 91 ? -1.362 35.890 45.562 1.00 39.41 91 VAL A O 1
ATOM 732 N N . VAL A 1 92 ? -1.566 37.704 44.412 1.00 38.28 92 VAL A N 1
ATOM 733 C CA . VAL A 1 92 ? -1.715 39.080 43.922 1.00 38.28 92 VAL A CA 1
ATOM 734 C C . VAL A 1 92 ? -2.374 38.952 42.534 1.00 38.28 92 VAL A C 1
ATOM 736 O O . VAL A 1 92 ? -1.888 38.223 41.674 1.00 38.28 92 VAL A O 1
ATOM 739 N N . LYS A 1 93 ? -3.479 39.670 42.302 1.00 44.91 93 LYS A N 1
ATOM 740 C CA . LYS A 1 93 ? -3.912 40.077 40.956 1.00 44.91 93 LYS A CA 1
ATOM 741 C C . LYS A 1 93 ? -3.044 41.257 40.559 1.00 44.91 93 LYS A C 1
ATOM 743 O O . LYS A 1 93 ? -3.105 42.228 41.300 1.00 44.91 93 LYS A O 1
ATOM 748 N N . HIS A 1 94 ? -2.372 41.243 39.412 1.00 37.12 94 HIS A N 1
ATOM 749 C CA . HIS A 1 94 ? -2.153 42.460 38.619 1.00 37.12 94 HIS A CA 1
ATOM 750 C C . HIS A 1 94 ? -2.407 42.146 37.129 1.00 37.12 94 HIS A C 1
ATOM 752 O O . HIS A 1 94 ? -1.924 41.122 36.644 1.00 37.12 94 HIS A O 1
ATOM 758 N N . PRO A 1 95 ? -3.197 42.976 36.421 1.00 50.75 95 PRO A N 1
ATOM 759 C CA . PRO A 1 95 ? -3.524 42.818 35.006 1.00 50.75 95 PRO A CA 1
ATOM 760 C C . PRO A 1 95 ? -2.516 43.577 34.131 1.00 50.75 95 PRO A C 1
ATOM 762 O O . PRO A 1 95 ? -2.037 44.634 34.537 1.00 50.75 95 PRO A O 1
ATOM 765 N N . ILE A 1 96 ? -2.250 43.115 32.906 1.00 43.16 96 ILE A N 1
ATOM 766 C CA . ILE A 1 96 ? -1.631 43.963 31.875 1.00 43.16 96 ILE A CA 1
ATOM 767 C C . ILE A 1 96 ? -2.402 43.788 30.567 1.00 43.16 96 ILE A C 1
ATOM 769 O O . ILE A 1 96 ? -2.575 42.679 30.068 1.00 43.16 96 ILE A O 1
ATOM 773 N N . ASN A 1 97 ? -2.893 44.920 30.065 1.00 34.25 97 ASN A N 1
ATOM 774 C CA . ASN A 1 97 ? -3.658 45.090 28.841 1.00 34.25 97 ASN A CA 1
ATOM 775 C C . ASN A 1 97 ? -2.762 45.759 27.775 1.00 34.25 97 ASN A C 1
ATOM 777 O O . ASN A 1 97 ? -2.009 46.664 28.118 1.00 34.25 97 ASN A O 1
ATOM 781 N N . VAL A 1 98 ? -2.903 45.311 26.520 1.00 45.56 98 VAL A N 1
ATOM 782 C CA . VAL A 1 98 ? -2.535 45.913 25.210 1.00 45.56 98 VAL A CA 1
ATOM 783 C C . VAL A 1 98 ? -1.221 46.710 25.057 1.00 45.56 98 VAL A C 1
ATOM 785 O O . VAL A 1 98 ? -1.134 47.841 25.516 1.00 45.56 98 VAL A O 1
ATOM 788 N N . HIS A 1 99 ? -0.283 46.219 24.233 1.00 36.94 99 HIS A N 1
ATOM 789 C CA . HIS A 1 99 ? 0.002 46.735 22.872 1.00 36.94 99 HIS A CA 1
ATOM 790 C C . HIS A 1 99 ? 1.257 46.081 22.256 1.00 36.94 99 HIS A C 1
ATOM 792 O O . HIS A 1 99 ? 2.289 45.963 22.906 1.00 36.94 99 HIS A O 1
ATOM 798 N N . ASP A 1 100 ? 1.127 45.741 20.971 1.00 38.69 100 ASP A N 1
ATOM 799 C CA . ASP A 1 100 ? 2.155 45.754 19.921 1.00 38.69 100 ASP A CA 1
ATOM 800 C C . ASP A 1 100 ? 3.465 44.959 20.095 1.00 38.69 100 ASP A C 1
ATOM 802 O O . ASP A 1 100 ? 4.426 45.403 20.722 1.00 38.69 100 ASP A O 1
ATOM 806 N N . ARG A 1 101 ? 3.567 43.838 19.370 1.00 40.22 101 ARG A N 1
ATOM 807 C CA . ARG A 1 101 ? 4.446 43.750 18.188 1.00 40.22 101 ARG A CA 1
ATOM 808 C C . ARG A 1 101 ? 4.315 42.388 17.510 1.00 40.22 101 ARG A C 1
ATOM 810 O O . ARG A 1 101 ? 4.614 41.343 18.081 1.00 40.22 101 ARG A O 1
ATOM 817 N N . SER A 1 102 ? 3.886 42.460 16.257 1.00 42.00 102 SER A N 1
ATOM 818 C CA . SER A 1 102 ? 3.999 41.466 15.195 1.00 42.00 102 SER A CA 1
ATOM 819 C C . SER A 1 102 ? 5.302 40.668 15.241 1.00 42.00 102 SER A C 1
ATOM 821 O O . SER A 1 102 ? 6.352 41.284 15.355 1.00 42.00 102 SER A O 1
ATOM 823 N N . PHE A 1 103 ? 5.251 39.348 15.022 1.00 37.53 103 PHE A N 1
ATOM 824 C CA . PHE A 1 103 ? 6.222 38.644 14.169 1.00 37.53 103 PHE A CA 1
ATOM 825 C C . PHE A 1 103 ? 5.725 37.228 13.795 1.00 37.53 103 PHE A C 1
ATOM 827 O O . PHE A 1 103 ? 5.396 36.424 14.661 1.00 37.53 103 PHE A O 1
ATOM 834 N N . ASN A 1 104 ? 5.759 36.945 12.486 1.00 36.94 104 ASN A N 1
ATOM 835 C CA . ASN A 1 104 ? 5.717 35.641 11.796 1.00 36.94 104 ASN A CA 1
ATOM 836 C C . ASN A 1 104 ? 4.380 34.954 11.451 1.00 36.94 104 ASN A C 1
ATOM 838 O O . ASN A 1 104 ? 4.022 33.907 11.980 1.00 36.94 104 ASN A O 1
ATOM 842 N N . GLN A 1 105 ? 3.755 35.481 10.395 1.00 36.81 105 GLN A N 1
ATOM 843 C CA . GLN A 1 105 ? 3.067 34.762 9.308 1.00 36.81 105 GLN A CA 1
ATOM 844 C C . GLN A 1 105 ? 3.035 35.782 8.139 1.00 36.81 105 GLN A C 1
ATOM 846 O O . GLN A 1 105 ? 2.608 36.907 8.353 1.00 36.81 105 GLN A O 1
ATOM 851 N N . GLN A 1 106 ? 3.614 35.573 6.952 1.00 44.06 106 GLN A N 1
ATOM 852 C CA . GLN A 1 106 ? 3.073 34.752 5.867 1.00 44.06 106 GLN A CA 1
ATOM 853 C C . GLN A 1 106 ? 4.058 34.650 4.684 1.00 44.06 106 GLN A C 1
ATOM 855 O O . GLN A 1 106 ? 4.976 35.446 4.504 1.00 44.06 106 GLN A O 1
ATOM 860 N N . HIS A 1 107 ? 3.793 33.622 3.889 1.00 46.56 107 HIS A N 1
ATOM 861 C CA . HIS A 1 107 ? 4.499 33.121 2.728 1.00 46.56 107 HIS A CA 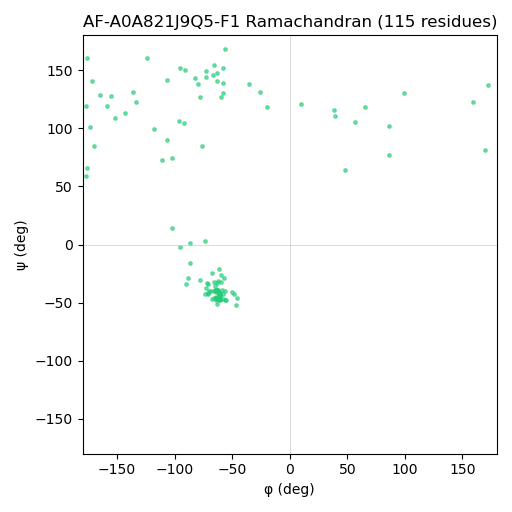1
ATOM 862 C C . HIS A 1 107 ? 4.527 34.055 1.508 1.00 46.56 107 HIS A C 1
ATOM 864 O O . HIS A 1 107 ? 3.612 34.831 1.253 1.00 46.56 107 HIS A O 1
ATOM 870 N N . HIS A 1 108 ? 5.573 33.839 0.710 1.00 40.28 108 HIS A N 1
ATOM 871 C CA . HIS A 1 108 ? 5.687 34.039 -0.732 1.00 40.28 108 HIS A CA 1
ATOM 872 C C . HIS A 1 108 ? 4.362 34.117 -1.518 1.00 40.28 108 HIS A C 1
ATOM 874 O O . HIS A 1 108 ? 3.653 33.124 -1.668 1.00 40.28 108 HIS A O 1
ATOM 880 N N . GLN A 1 109 ? 4.129 35.263 -2.159 1.00 39.03 109 GLN A N 1
ATOM 881 C CA . GLN A 1 109 ? 3.442 35.342 -3.449 1.00 39.03 109 GLN A CA 1
ATOM 882 C C . GLN A 1 109 ? 4.419 35.943 -4.463 1.00 39.03 109 GLN A C 1
ATOM 884 O O . GLN A 1 109 ? 4.633 37.152 -4.502 1.00 39.03 109 GLN A O 1
ATOM 889 N N . THR A 1 110 ? 5.045 35.091 -5.270 1.00 44.91 110 THR A N 1
ATOM 890 C CA . THR A 1 110 ? 5.816 35.509 -6.445 1.00 44.91 110 THR A CA 1
ATOM 891 C C . THR A 1 110 ? 4.867 35.486 -7.642 1.00 44.91 110 THR A C 1
ATOM 893 O O . THR A 1 110 ? 4.490 34.419 -8.121 1.00 44.91 110 THR A O 1
ATOM 896 N N . LEU A 1 111 ? 4.427 36.664 -8.085 1.00 53.97 111 LEU A N 1
ATOM 897 C CA . LEU A 1 111 ? 3.698 36.860 -9.342 1.00 53.97 111 LEU A CA 1
ATOM 898 C C . LEU A 1 111 ? 4.662 36.701 -10.540 1.00 53.97 111 LEU A C 1
ATOM 900 O O . LEU A 1 111 ? 5.818 37.116 -10.431 1.00 53.97 111 LEU A O 1
ATOM 904 N N . PRO A 1 112 ? 4.226 36.138 -11.684 1.00 63.66 112 PRO A N 1
ATOM 905 C CA . PRO A 1 112 ? 5.026 36.120 -12.909 1.00 63.66 112 PRO A CA 1
ATOM 906 C C . PRO A 1 112 ? 5.092 37.520 -13.559 1.00 63.66 112 PRO A C 1
ATOM 908 O O . PRO A 1 112 ? 4.134 38.289 -13.445 1.00 63.66 112 PRO A O 1
ATOM 911 N N . PRO A 1 113 ? 6.185 37.869 -14.265 1.00 65.94 113 PRO A N 1
ATOM 912 C CA . PRO A 1 113 ? 6.313 39.169 -14.921 1.00 65.94 113 PRO A CA 1
ATOM 913 C C . PRO A 1 113 ? 5.540 39.214 -16.253 1.00 65.94 113 PRO A C 1
ATOM 915 O O . PRO A 1 113 ? 5.645 38.269 -17.039 1.00 65.94 113 PRO A O 1
ATOM 918 N N . PRO A 1 114 ? 4.831 40.312 -16.577 1.00 57.50 114 PRO A N 1
ATOM 919 C CA . PRO A 1 114 ? 4.456 40.622 -17.947 1.00 57.50 114 PRO A CA 1
ATOM 920 C C . PRO A 1 114 ? 5.454 41.579 -18.622 1.00 57.50 114 PRO A C 1
ATOM 922 O O . PRO A 1 114 ? 6.158 42.360 -17.988 1.00 57.50 114 PRO A O 1
ATOM 925 N N . LEU A 1 115 ? 5.502 41.423 -19.941 1.00 49.59 115 LEU A N 1
ATOM 926 C CA . LEU A 1 115 ? 6.507 41.845 -20.914 1.00 49.59 115 LEU A CA 1
ATOM 927 C C . LEU A 1 115 ? 6.706 43.367 -21.031 1.00 49.59 115 LEU A C 1
ATOM 929 O O . LEU A 1 115 ? 5.764 44.145 -20.896 1.00 49.59 115 LEU A O 1
ATOM 933 N N . MET A 1 116 ? 7.950 43.753 -21.338 1.00 48.53 116 MET A N 1
ATOM 934 C CA . MET A 1 116 ? 8.354 45.112 -21.711 1.00 48.53 116 MET A CA 1
ATOM 935 C C . MET A 1 116 ? 7.669 45.552 -23.013 1.00 48.53 116 MET A C 1
ATOM 937 O O . MET A 1 116 ? 7.594 44.764 -23.956 1.00 48.53 116 MET A O 1
ATOM 941 N N . ASN A 1 117 ? 7.259 46.820 -23.065 1.00 52.25 117 ASN A N 1
ATOM 942 C CA . ASN A 1 117 ? 7.171 47.607 -24.297 1.00 52.25 117 ASN A CA 1
ATOM 943 C C . ASN A 1 117 ? 8.273 48.665 -24.263 1.00 52.25 117 ASN A C 1
ATOM 945 O O . ASN A 1 117 ? 8.466 49.246 -23.169 1.00 52.25 117 ASN A O 1
#

pLDDT: mean 70.93, std 23.24, range [33.88, 95.12]

Radius of gyration: 29.13 Å; Cα contacts (8 Å, |Δi|>4): 37; chains: 1; bounding box: 38×62×82 Å

Organism: NCBI:txid392032

Mean predicted aligned error: 18.13 Å

Solvent-accessible surface area (backbone atoms only — not comparable to full-atom values): 8047 Å² total; per-residue (Å²): 112,68,70,58,55,53,52,50,50,51,48,44,71,76,37,80,81,63,51,47,69,58,53,38,54,57,54,59,75,74,45,54,80,86,50,43,66,62,39,59,74,67,60,58,81,40,52,67,47,42,50,55,44,45,50,50,52,51,51,50,53,54,49,53,53,53,56,64,68,65,73,77,80,73,98,77,85,88,76,80,88,80,90,83,88,85,82,90,80,88,87,80,90,81,89,87,80,90,82,88,80,90,87,92,85,85,79,91,82,84,78,83,88,81,81,89,130

Secondary structure (DSSP, 8-state):
-HHHHHHHHHHHHH-TT--HHHHHHHHHHTS-TTTHHHHHHT--SSHHHHHHHHHHHHHHHHHHHHHHHT--S-S-----------------------------------PPPPPP-